Protein AF-A0A972NFA2-F1 (afdb_monomer)

pLDDT: mean 84.59, std 12.93, range [45.69, 95.75]

Secondary structure (DSSP, 8-state):
----TT-BHHHHHHH-THHHHHHHHTT---TT-GGGGG-BHHHHHHHTT--SHHHHHHHHHHHHHHHHS-----------

Mean predicted aligned error: 6.94 Å

Foldseek 3Di:
DDQDQQDAQVNLCVLPVVSVVVCVVVVQDDPPDPCRVRHGLNNSCVVVVVPPSVVSSVVSVVVSCVRPVPDPPPPDPDDD

Structure (mmCIF, N/CA/C/O backbone):
data_AF-A0A972NFA2-F1
#
_entry.id   AF-A0A972NFA2-F1
#
loop_
_atom_site.group_PDB
_atom_site.id
_atom_site.type_symbol
_atom_site.label_atom_id
_atom_site.label_alt_id
_atom_site.label_comp_id
_atom_site.label_asym_id
_atom_site.label_entity_id
_atom_site.label_seq_id
_atom_site.pdbx_PDB_ins_code
_atom_site.Cartn_x
_atom_site.Cartn_y
_atom_site.Cartn_z
_atom_site.occupancy
_atom_site.B_iso_or_equiv
_atom_site.auth_seq_id
_atom_site.auth_comp_id
_atom_site.auth_asym_id
_atom_site.auth_atom_id
_atom_site.pdbx_PDB_model_num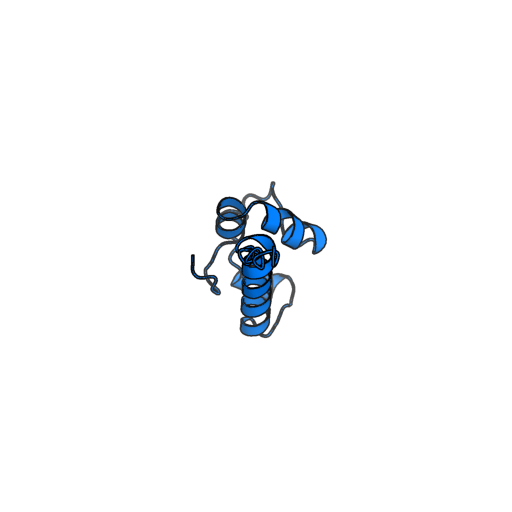
ATOM 1 N N . MET A 1 1 ? -13.254 1.930 2.103 1.00 76.75 1 MET A N 1
ATOM 2 C CA . MET A 1 1 ? -12.730 1.610 0.759 1.00 76.75 1 MET A CA 1
ATOM 3 C C . MET A 1 1 ? -12.295 0.155 0.723 1.00 76.75 1 MET A C 1
ATOM 5 O O . MET A 1 1 ? -11.886 -0.357 1.762 1.00 76.75 1 MET A O 1
ATOM 9 N N . GLU A 1 2 ? -12.378 -0.499 -0.432 1.00 85.56 2 GLU A N 1
ATOM 10 C CA . GLU A 1 2 ? -11.811 -1.836 -0.628 1.00 85.56 2 GLU A CA 1
ATOM 11 C C . GLU A 1 2 ? -10.373 -1.713 -1.156 1.00 85.56 2 GLU A C 1
ATOM 13 O O . GLU A 1 2 ? -10.124 -0.997 -2.124 1.00 85.56 2 GLU A O 1
ATOM 18 N N . VAL A 1 3 ? -9.418 -2.372 -0.491 1.00 91.75 3 VAL A N 1
ATOM 19 C CA . VAL A 1 3 ? -8.002 -2.391 -0.900 1.00 91.75 3 VAL A CA 1
ATOM 20 C C . VAL A 1 3 ? -7.764 -3.600 -1.801 1.00 91.75 3 VAL A C 1
ATOM 22 O O . VAL A 1 3 ? -7.959 -4.735 -1.354 1.00 91.75 3 VAL A O 1
ATOM 25 N N . GLY A 1 4 ? -7.329 -3.365 -3.039 1.00 94.25 4 GLY A N 1
ATOM 26 C CA . GLY A 1 4 ? -7.080 -4.386 -4.056 1.00 94.25 4 GLY A CA 1
ATOM 27 C C . GLY A 1 4 ? -5.895 -4.054 -4.968 1.00 94.25 4 GLY A C 1
ATOM 28 O O . GLY A 1 4 ? -5.268 -3.004 -4.857 1.00 94.25 4 GLY A O 1
ATOM 29 N N . GLU A 1 5 ? -5.586 -4.945 -5.911 1.00 93.38 5 GLU A N 1
ATOM 30 C CA . GLU A 1 5 ? -4.408 -4.828 -6.793 1.00 93.38 5 GLU A CA 1
ATOM 31 C C . GLU A 1 5 ? -4.359 -3.539 -7.637 1.00 93.38 5 GLU A C 1
ATOM 33 O O . GLU A 1 5 ? -3.276 -3.034 -7.958 1.00 93.38 5 GLU A O 1
ATOM 38 N N . ARG A 1 6 ? -5.528 -2.987 -7.982 1.00 94.25 6 ARG A N 1
ATOM 39 C CA . ARG A 1 6 ? -5.673 -1.756 -8.774 1.00 94.25 6 ARG A CA 1
ATOM 40 C C . ARG A 1 6 ? -5.716 -0.490 -7.926 1.00 94.25 6 ARG A C 1
ATOM 42 O O . ARG A 1 6 ? -5.606 0.593 -8.493 1.00 94.25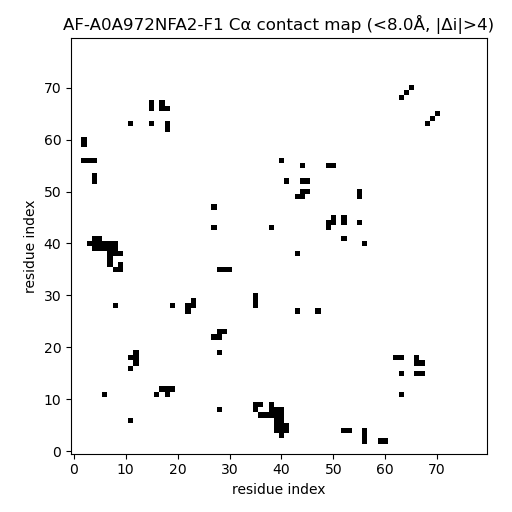 6 ARG A O 1
ATOM 49 N N . THR A 1 7 ? -5.850 -0.620 -6.606 1.00 94.25 7 THR A N 1
ATOM 50 C CA . THR A 1 7 ? -5.835 0.520 -5.689 1.00 94.25 7 THR A CA 1
ATOM 51 C C . THR A 1 7 ? -4.503 1.244 -5.814 1.00 94.25 7 THR A C 1
ATOM 53 O O . THR A 1 7 ? -3.437 0.617 -5.842 1.00 94.25 7 THR A O 1
ATOM 56 N N . ARG A 1 8 ? -4.559 2.567 -5.923 1.00 93.12 8 ARG A N 1
ATOM 57 C CA . ARG A 1 8 ? -3.378 3.416 -6.031 1.00 93.12 8 ARG A CA 1
ATOM 58 C C . ARG A 1 8 ? -2.872 3.770 -4.641 1.00 93.12 8 ARG A C 1
ATOM 60 O O . ARG A 1 8 ? -3.644 3.967 -3.707 1.00 93.12 8 ARG A O 1
ATOM 67 N N . VAL A 1 9 ? -1.553 3.873 -4.506 1.00 91.62 9 VAL A N 1
ATOM 68 C CA . VAL A 1 9 ? -0.910 4.201 -3.224 1.00 91.62 9 VAL A CA 1
ATOM 69 C C . VAL A 1 9 ? -1.402 5.548 -2.689 1.00 91.62 9 VAL A C 1
ATOM 71 O O . VAL A 1 9 ? -1.678 5.667 -1.500 1.00 91.62 9 VAL A O 1
ATOM 74 N N . TRP A 1 10 ? -1.574 6.547 -3.559 1.00 89.50 10 TRP A N 1
ATOM 75 C CA . TRP A 1 10 ? -2.053 7.865 -3.138 1.00 89.50 10 TRP A CA 1
ATOM 76 C C . TRP A 1 10 ? -3.501 7.839 -2.630 1.00 89.50 10 TRP A C 1
ATOM 78 O O . TRP A 1 10 ? -3.778 8.506 -1.643 1.00 89.50 10 TRP A O 1
ATOM 88 N N . GLU A 1 11 ? -4.386 7.013 -3.205 1.00 91.44 11 GLU A N 1
ATOM 89 C CA . GLU A 1 1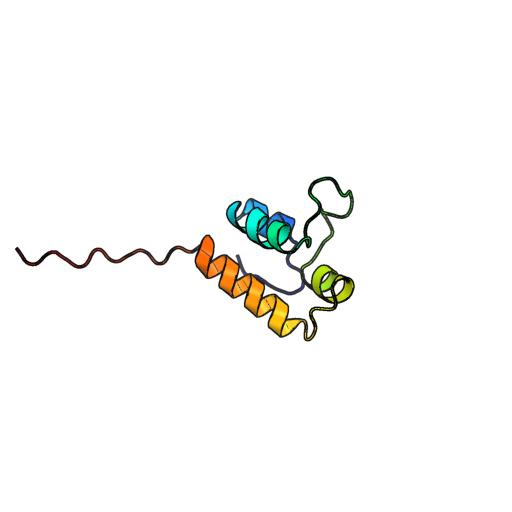1 ? -5.771 6.865 -2.723 1.00 91.44 11 GLU A CA 1
ATOM 90 C C . GLU A 1 11 ? -5.800 6.331 -1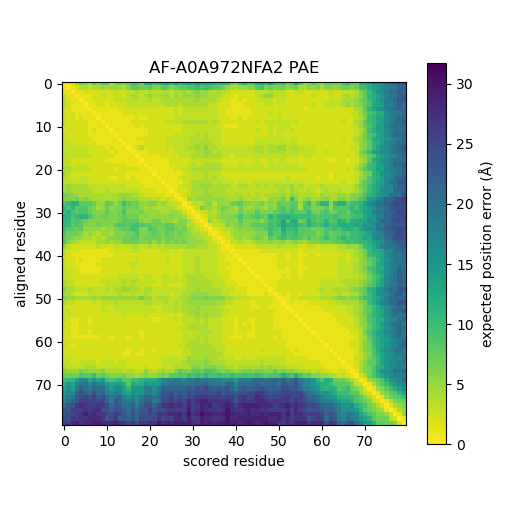.281 1.00 91.44 11 GLU A C 1
ATOM 92 O O . GLU A 1 11 ? -6.612 6.760 -0.464 1.00 91.44 11 GLU A O 1
ATOM 97 N N . LEU A 1 12 ? -4.882 5.415 -0.941 1.00 91.44 12 LEU A N 1
ATOM 98 C CA . LEU A 1 12 ? -4.734 4.910 0.429 1.00 91.44 12 LEU A CA 1
ATOM 99 C C . LEU A 1 12 ? -4.219 5.983 1.387 1.00 91.44 12 LEU A C 1
ATOM 101 O O . LEU A 1 12 ? -4.667 6.037 2.530 1.00 91.44 12 LEU A O 1
ATOM 105 N N . ILE A 1 13 ? -3.280 6.813 0.931 1.00 90.88 13 ILE A N 1
ATOM 106 C CA . ILE A 1 13 ? -2.703 7.898 1.730 1.00 90.88 13 ILE A CA 1
ATOM 107 C C . ILE A 1 13 ? -3.736 9.003 1.967 1.00 90.88 13 ILE A C 1
ATOM 109 O O . ILE A 1 13 ? -3.849 9.493 3.085 1.00 90.88 13 ILE A O 1
ATOM 113 N N . GLU A 1 14 ? -4.528 9.371 0.961 1.00 90.25 14 GLU A N 1
ATOM 114 C CA . GLU A 1 14 ? -5.601 10.354 1.130 1.00 90.25 14 GLU A CA 1
ATOM 115 C C . GLU A 1 14 ? -6.697 9.856 2.069 1.00 90.25 14 GLU A C 1
ATOM 117 O O . GLU A 1 14 ? -7.147 10.595 2.944 1.00 90.25 14 GLU A O 1
ATOM 122 N N . ALA A 1 15 ? -7.097 8.587 1.937 1.00 90.81 15 ALA A N 1
ATOM 123 C CA . ALA A 1 15 ? -8.070 7.987 2.843 1.00 90.81 15 ALA A CA 1
ATOM 124 C C . ALA A 1 15 ? -7.520 7.825 4.271 1.00 90.81 15 ALA A C 1
ATOM 126 O O . ALA A 1 15 ? -8.289 7.784 5.233 1.00 90.81 15 ALA A O 1
ATOM 127 N N . CYS A 1 16 ? -6.200 7.694 4.417 1.00 91.25 16 CYS A N 1
ATOM 128 C CA . CYS A 1 16 ? -5.532 7.516 5.694 1.00 91.25 16 CYS A CA 1
ATOM 129 C C . CYS A 1 16 ? -4.070 7.990 5.643 1.00 91.25 16 CYS A C 1
ATOM 131 O O . CYS A 1 16 ? -3.180 7.216 5.271 1.00 91.25 16 CYS A O 1
ATOM 133 N N . PRO A 1 17 ? -3.785 9.223 6.103 1.00 91.00 17 PRO A N 1
ATOM 134 C CA . PRO A 1 17 ? -2.438 9.798 6.043 1.00 91.00 17 PRO A CA 1
ATOM 135 C C . PRO A 1 17 ? -1.362 8.969 6.761 1.00 91.00 17 PRO A C 1
ATOM 137 O O . PRO A 1 17 ? -0.190 9.015 6.403 1.00 91.00 17 PRO A O 1
ATOM 140 N N . GLU A 1 18 ? -1.741 8.145 7.742 1.00 90.75 18 GLU A N 1
ATOM 141 C CA . GLU A 1 18 ? -0.814 7.241 8.438 1.00 90.75 18 GLU A CA 1
ATOM 142 C C . GLU A 1 18 ? -0.226 6.142 7.540 1.00 90.75 18 GLU A C 1
ATOM 144 O O . GLU A 1 18 ? 0.833 5.596 7.865 1.00 90.75 18 GLU A O 1
ATOM 149 N N . MET A 1 19 ? -0.863 5.836 6.405 1.00 92.44 19 MET A N 1
ATOM 150 C CA . MET A 1 19 ? -0.313 4.920 5.405 1.00 92.44 19 MET A CA 1
ATOM 151 C C . MET A 1 19 ? 0.915 5.496 4.704 1.00 92.44 19 MET A C 1
ATOM 153 O O . MET A 1 19 ? 1.765 4.725 4.264 1.00 92.44 19 MET A O 1
ATOM 157 N N . GLU A 1 20 ? 1.065 6.826 4.642 1.00 91.06 20 GLU A N 1
ATOM 158 C CA . GLU A 1 20 ? 2.271 7.447 4.081 1.00 91.06 20 GLU A CA 1
ATOM 159 C C . GLU A 1 20 ? 3.517 6.976 4.838 1.00 91.06 20 GLU A C 1
ATOM 161 O O . GLU A 1 20 ? 4.512 6.613 4.213 1.00 91.06 20 GLU A O 1
ATOM 166 N N . LYS A 1 21 ? 3.432 6.874 6.173 1.00 90.31 21 LYS A N 1
ATOM 167 C CA . LYS A 1 21 ? 4.523 6.359 7.014 1.00 90.31 21 LYS A CA 1
ATOM 168 C C . LYS A 1 21 ? 4.865 4.912 6.667 1.00 90.31 21 LYS A C 1
ATOM 170 O O . LYS A 1 21 ? 6.034 4.608 6.485 1.00 90.31 21 LYS A O 1
ATOM 175 N N . PHE A 1 22 ? 3.861 4.045 6.510 1.00 92.62 22 PHE A N 1
ATOM 176 C CA . PHE A 1 22 ? 4.074 2.636 6.157 1.00 92.62 22 PHE A CA 1
ATOM 177 C C . PHE A 1 22 ? 4.843 2.477 4.838 1.00 92.62 22 PHE A C 1
ATOM 179 O O . PHE A 1 22 ? 5.794 1.699 4.758 1.00 92.62 22 PHE A O 1
ATOM 186 N N . PHE A 1 23 ? 4.464 3.232 3.802 1.00 91.50 23 PHE A N 1
ATOM 187 C CA . PHE A 1 23 ? 5.166 3.154 2.523 1.00 91.50 23 PHE A CA 1
ATOM 188 C C . PHE A 1 23 ? 6.533 3.857 2.553 1.00 91.50 23 PHE A C 1
ATOM 190 O O . PHE A 1 23 ? 7.458 3.404 1.876 1.00 91.50 23 PHE A O 1
ATOM 197 N N . ALA A 1 24 ? 6.687 4.929 3.337 1.00 88.31 24 ALA A N 1
ATOM 198 C CA . ALA A 1 24 ? 7.958 5.631 3.513 1.00 88.31 24 ALA A CA 1
ATOM 199 C C . ALA A 1 24 ? 8.991 4.783 4.277 1.00 88.31 24 ALA A C 1
ATOM 201 O O . ALA A 1 24 ? 10.125 4.665 3.822 1.00 88.31 24 ALA A O 1
ATOM 202 N N . GLU A 1 25 ? 8.592 4.122 5.370 1.00 89.50 25 GLU A N 1
ATOM 203 C CA . GLU A 1 25 ? 9.434 3.212 6.173 1.00 89.50 25 GLU A CA 1
ATOM 204 C C . GLU A 1 25 ? 10.025 2.071 5.332 1.00 89.50 25 GLU A C 1
ATOM 206 O O . GLU A 1 25 ? 11.105 1.562 5.621 1.00 89.50 25 GLU A O 1
ATOM 211 N N . ARG A 1 26 ? 9.329 1.686 4.259 1.00 86.94 26 ARG A N 1
ATOM 212 C CA . ARG A 1 26 ? 9.738 0.616 3.345 1.00 86.94 26 ARG A CA 1
ATOM 213 C C . ARG A 1 26 ? 10.439 1.114 2.081 1.00 86.94 26 ARG A C 1
ATOM 215 O O . ARG A 1 26 ? 10.751 0.304 1.216 1.00 86.94 26 ARG A O 1
ATOM 222 N N . ASN A 1 27 ? 10.684 2.422 1.952 1.00 85.44 27 ASN A N 1
ATOM 223 C CA . ASN A 1 27 ? 11.208 3.055 0.733 1.00 85.44 27 ASN A CA 1
ATOM 224 C C . ASN A 1 27 ? 10.374 2.738 -0.531 1.00 85.44 27 ASN A C 1
ATOM 226 O O . ASN A 1 27 ? 10.900 2.671 -1.644 1.00 85.44 27 ASN A O 1
ATOM 230 N N . MET A 1 28 ? 9.060 2.541 -0.360 1.00 84.62 28 MET A N 1
ATOM 231 C CA . MET A 1 28 ? 8.108 2.126 -1.404 1.00 84.62 28 MET A CA 1
ATOM 232 C C . MET A 1 28 ? 7.210 3.263 -1.901 1.00 84.62 28 MET A C 1
ATOM 234 O O . MET A 1 28 ? 6.296 3.042 -2.696 1.00 84.62 28 MET A O 1
ATOM 238 N N . TYR A 1 29 ? 7.452 4.492 -1.444 1.00 77.44 29 TYR A N 1
ATOM 239 C CA . TYR A 1 29 ? 6.704 5.663 -1.873 1.00 77.44 29 TYR A CA 1
ATOM 240 C C . TYR A 1 29 ? 7.621 6.843 -2.158 1.00 77.44 29 TYR A C 1
ATOM 242 O O . TYR A 1 29 ? 8.494 7.194 -1.371 1.00 77.44 29 TYR A O 1
ATOM 250 N N . CYS A 1 30 ? 7.372 7.478 -3.299 1.00 74.31 30 CYS A N 1
ATOM 251 C CA . CYS A 1 30 ? 8.045 8.689 -3.720 1.00 74.31 30 CYS A CA 1
ATOM 252 C C . CYS A 1 30 ? 7.005 9.794 -3.904 1.00 74.31 30 CYS A C 1
ATOM 254 O O . CYS A 1 30 ? 6.275 9.831 -4.898 1.00 74.31 30 CYS A O 1
ATOM 256 N N . ARG A 1 31 ? 6.952 10.715 -2.940 1.00 72.50 31 ARG A N 1
ATOM 257 C CA . ARG A 1 31 ? 5.973 11.811 -2.904 1.00 72.50 31 ARG A CA 1
ATOM 258 C C . ARG A 1 31 ? 6.099 12.777 -4.086 1.00 72.50 31 ARG A C 1
ATOM 260 O O . ARG A 1 31 ? 5.099 13.346 -4.527 1.00 72.50 31 ARG A O 1
ATOM 267 N N . THR A 1 32 ? 7.317 12.957 -4.592 1.00 78.31 32 THR A N 1
ATOM 268 C CA . THR A 1 32 ? 7.671 13.898 -5.669 1.00 78.31 32 THR A CA 1
ATOM 269 C C . THR A 1 32 ? 7.682 13.258 -7.057 1.00 78.31 32 THR A C 1
ATOM 271 O O . THR A 1 32 ? 7.825 13.959 -8.058 1.00 78.31 32 THR A O 1
ATOM 274 N N . CYS A 1 33 ? 7.510 11.939 -7.155 1.00 77.88 33 CYS A N 1
ATOM 275 C CA . CYS A 1 33 ? 7.558 11.247 -8.434 1.00 77.88 33 CYS A CA 1
ATOM 276 C C . CYS A 1 33 ? 6.276 11.493 -9.238 1.00 77.88 33 CYS A C 1
ATOM 278 O O . CYS A 1 33 ? 5.174 11.224 -8.762 1.00 77.88 33 CYS A O 1
ATOM 280 N N . LYS A 1 34 ? 6.419 11.898 -10.510 1.00 76.31 34 LYS A N 1
ATOM 281 C CA . LYS A 1 34 ? 5.289 12.047 -11.454 1.00 76.31 34 LYS A CA 1
ATOM 282 C C . LYS A 1 34 ? 4.472 10.755 -11.602 1.00 76.31 34 LYS A C 1
ATOM 284 O O . LYS A 1 34 ? 3.271 10.795 -11.824 1.00 76.31 34 LYS A O 1
ATOM 289 N N . GLY A 1 35 ? 5.109 9.597 -11.420 1.00 78.00 35 GLY A N 1
ATOM 290 C CA . GLY A 1 35 ? 4.449 8.291 -11.473 1.00 78.00 35 GLY A CA 1
ATOM 291 C C . GLY A 1 35 ? 3.495 7.987 -10.311 1.00 78.00 35 GLY A C 1
ATOM 292 O O . GLY A 1 35 ? 2.774 6.992 -10.392 1.00 78.00 35 GLY A O 1
ATOM 293 N N . ARG A 1 36 ? 3.455 8.811 -9.248 1.00 77.56 36 ARG A N 1
ATOM 294 C CA . ARG A 1 36 ? 2.656 8.547 -8.035 1.00 77.56 36 ARG A CA 1
ATOM 295 C C . ARG A 1 36 ? 1.168 8.347 -8.328 1.00 77.56 36 ARG A C 1
ATOM 297 O O . ARG A 1 36 ? 0.546 7.467 -7.743 1.00 77.56 36 ARG A O 1
ATOM 304 N N . GLU A 1 37 ? 0.624 9.101 -9.283 1.00 78.06 37 GLU A N 1
ATOM 305 C CA . GLU A 1 37 ? -0.802 9.082 -9.640 1.00 78.06 37 GLU A CA 1
ATOM 306 C C . GLU A 1 37 ? -1.223 7.753 -10.281 1.00 78.06 37 GLU A C 1
ATOM 308 O O . GLU A 1 37 ? -2.377 7.346 -10.183 1.00 78.06 37 GLU A O 1
ATOM 313 N N . ASN A 1 38 ? -0.265 7.041 -10.881 1.00 84.50 38 ASN A N 1
ATOM 314 C CA . ASN A 1 38 ? -0.470 5.775 -11.582 1.00 84.50 38 ASN A CA 1
ATOM 315 C C . ASN A 1 38 ? 0.172 4.577 -10.862 1.00 84.50 38 ASN A C 1
ATOM 317 O O . ASN A 1 38 ? 0.272 3.493 -11.455 1.00 84.50 38 ASN A O 1
ATOM 321 N N . CYS A 1 39 ? 0.632 4.765 -9.621 1.00 88.69 39 CYS A N 1
ATOM 322 C CA . CYS A 1 39 ? 1.311 3.746 -8.828 1.00 88.69 39 CYS A CA 1
ATOM 323 C C . CYS A 1 39 ? 0.284 2.884 -8.082 1.00 88.69 39 CYS A C 1
ATOM 325 O O . CYS A 1 39 ? -0.181 3.239 -6.998 1.00 88.69 39 CYS A O 1
ATOM 327 N N . THR A 1 40 ? -0.110 1.770 -8.699 1.00 93.50 40 THR A N 1
ATOM 328 C CA . THR A 1 40 ? -1.004 0.780 -8.085 1.00 93.50 40 THR A CA 1
ATOM 329 C C . THR A 1 40 ? -0.232 -0.178 -7.192 1.00 93.50 40 THR A C 1
ATOM 331 O O . THR A 1 40 ? 0.955 -0.421 -7.417 1.00 93.50 40 THR A O 1
ATOM 334 N N . LEU A 1 41 ? -0.910 -0.791 -6.221 1.00 94.06 41 LEU A N 1
ATOM 335 C CA . LEU A 1 41 ? -0.295 -1.804 -5.362 1.00 94.06 41 LEU A CA 1
ATOM 336 C C . LEU A 1 41 ? 0.293 -2.972 -6.159 1.00 94.06 41 LEU A C 1
ATOM 338 O O . LEU A 1 41 ? 1.358 -3.467 -5.800 1.00 94.06 41 LEU A O 1
ATOM 342 N N . ARG A 1 42 ? -0.335 -3.361 -7.278 1.00 94.31 42 ARG A N 1
ATOM 343 C CA . ARG A 1 42 ? 0.241 -4.335 -8.212 1.00 94.31 42 ARG A CA 1
ATOM 344 C C . ARG A 1 42 ? 1.591 -3.879 -8.756 1.00 94.31 42 ARG A C 1
ATOM 346 O O . ARG A 1 42 ? 2.542 -4.648 -8.727 1.00 94.31 42 ARG A O 1
ATOM 353 N N . LYS A 1 43 ? 1.699 -2.641 -9.251 1.00 92.12 43 LYS A N 1
ATOM 354 C CA . LYS A 1 43 ? 2.969 -2.121 -9.785 1.00 92.12 43 LYS A CA 1
ATOM 355 C C . LYS A 1 43 ? 4.050 -2.071 -8.714 1.00 92.12 43 LYS A C 1
ATOM 357 O O . LYS A 1 43 ? 5.179 -2.443 -9.006 1.00 92.12 43 LYS A O 1
ATOM 362 N N . VAL A 1 44 ? 3.694 -1.677 -7.490 1.00 91.38 44 VAL A N 1
ATOM 363 C CA . VAL A 1 44 ? 4.611 -1.730 -6.341 1.00 91.38 44 VAL A CA 1
ATOM 364 C C . VAL A 1 44 ? 5.085 -3.165 -6.110 1.00 91.38 44 VAL A C 1
ATOM 366 O O . 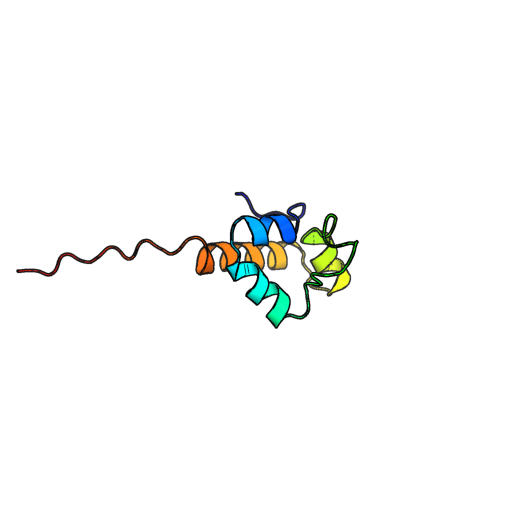VAL A 1 44 ? 6.286 -3.392 -6.021 1.00 91.38 44 VAL A O 1
ATOM 369 N N . ALA A 1 45 ? 4.175 -4.143 -6.109 1.00 93.38 45 ALA A N 1
ATOM 370 C CA . ALA A 1 45 ? 4.541 -5.543 -5.920 1.00 93.38 45 ALA A CA 1
ATOM 371 C C . ALA A 1 45 ? 5.561 -6.029 -6.956 1.00 93.38 45 ALA A C 1
ATOM 373 O O . ALA A 1 45 ? 6.576 -6.612 -6.592 1.00 93.38 45 ALA A O 1
ATOM 374 N N . TYR A 1 46 ? 5.330 -5.739 -8.238 1.00 91.81 46 TYR A N 1
ATOM 375 C CA . TYR A 1 46 ? 6.266 -6.118 -9.297 1.00 91.81 46 TYR A CA 1
ATOM 376 C C . TYR A 1 46 ? 7.597 -5.369 -9.211 1.00 91.81 46 TYR A C 1
ATOM 378 O O . TYR A 1 46 ? 8.644 -5.985 -9.372 1.00 91.81 46 TYR A O 1
ATOM 386 N N . TYR A 1 47 ? 7.572 -4.061 -8.946 1.00 89.38 47 TYR A N 1
ATOM 387 C CA . TYR A 1 47 ? 8.783 -3.240 -8.910 1.00 89.38 47 TYR A CA 1
ATOM 388 C C . TYR A 1 47 ? 9.711 -3.613 -7.745 1.00 89.38 47 TYR A C 1
ATOM 390 O O . TYR A 1 47 ? 10.927 -3.599 -7.899 1.00 89.38 47 TYR A O 1
ATOM 398 N N . TYR A 1 48 ? 9.139 -3.978 -6.595 1.00 89.25 48 TYR A N 1
ATOM 399 C CA . TYR A 1 48 ? 9.884 -4.318 -5.379 1.00 89.25 48 TYR A CA 1
ATOM 400 C C . TYR A 1 48 ? 9.992 -5.831 -5.118 1.00 89.25 48 TYR A C 1
ATOM 402 O O . TYR A 1 48 ? 10.486 -6.233 -4.069 1.00 89.25 48 TYR A O 1
ATOM 410 N N . GLY A 1 49 ? 9.527 -6.682 -6.040 1.00 92.81 49 GLY A N 1
ATOM 411 C CA . GLY A 1 49 ? 9.599 -8.142 -5.894 1.00 92.81 49 GLY A CA 1
ATOM 412 C C . GLY A 1 49 ? 8.717 -8.726 -4.780 1.00 92.81 49 GLY A C 1
ATOM 413 O O . GLY A 1 49 ? 9.024 -9.791 -4.251 1.00 92.81 49 GLY A O 1
ATOM 414 N N . LEU A 1 50 ? 7.615 -8.060 -4.418 1.00 91.88 50 LEU A N 1
ATOM 415 C CA . LEU A 1 50 ? 6.684 -8.478 -3.359 1.00 91.88 50 LEU A CA 1
ATOM 416 C C . LEU A 1 50 ? 5.659 -9.481 -3.904 1.00 91.88 50 LEU A C 1
ATOM 418 O O . LEU A 1 50 ? 4.465 -9.195 -4.012 1.00 91.88 50 LEU A O 1
ATOM 422 N N . LEU A 1 51 ? 6.147 -10.652 -4.305 1.00 91.56 5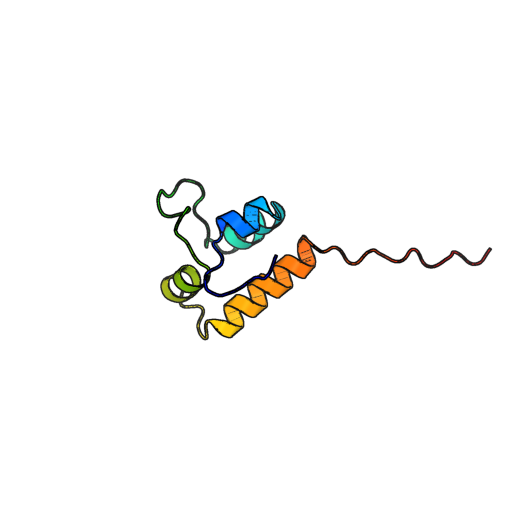1 LEU A N 1
ATOM 423 C CA . LEU A 1 51 ? 5.326 -11.741 -4.827 1.00 91.56 51 LEU A CA 1
ATOM 424 C C . LEU A 1 51 ? 5.153 -12.850 -3.776 1.00 91.56 51 LEU A C 1
ATOM 426 O O . LEU A 1 51 ? 6.082 -13.120 -3.012 1.00 91.56 51 LEU A O 1
ATOM 430 N N . PRO A 1 52 ? 3.996 -13.536 -3.737 1.00 95.19 52 PRO A N 1
ATOM 431 C CA . PRO A 1 52 ? 2.812 -13.356 -4.587 1.00 95.19 52 PRO A CA 1
ATOM 432 C C . PRO A 1 52 ? 2.045 -12.055 -4.281 1.00 95.19 52 PRO A C 1
ATOM 434 O O . PRO A 1 52 ? 1.981 -11.621 -3.129 1.00 95.19 52 PRO A O 1
ATOM 437 N N . VAL A 1 53 ? 1.466 -11.436 -5.319 1.00 93.88 53 VAL A N 1
ATOM 438 C CA . VAL A 1 53 ? 0.803 -10.117 -5.232 1.00 93.88 53 VAL A CA 1
ATOM 439 C C . VAL A 1 53 ? -0.289 -10.128 -4.163 1.00 93.88 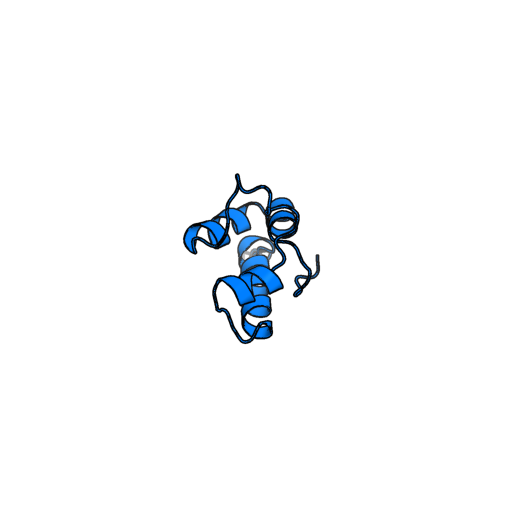53 VAL A C 1
ATOM 441 O O . VAL A 1 53 ? -0.435 -9.169 -3.417 1.00 93.88 53 VAL A O 1
ATOM 444 N N . GLU A 1 54 ? -1.018 -11.229 -4.037 1.00 94.88 54 GLU A N 1
ATOM 445 C CA . GLU A 1 54 ? -2.110 -11.425 -3.090 1.00 94.88 54 GLU A CA 1
ATOM 446 C C . GLU A 1 54 ? -1.654 -11.242 -1.638 1.00 94.88 54 GLU A C 1
ATOM 448 O O . GLU A 1 54 ? -2.342 -10.571 -0.868 1.00 94.88 54 GLU A O 1
ATOM 453 N N . LYS A 1 55 ? -0.470 -11.760 -1.274 1.00 95.50 55 LYS A N 1
ATOM 454 C CA . LYS A 1 55 ? 0.094 -11.589 0.077 1.00 95.50 55 LYS A CA 1
ATOM 455 C C . LYS A 1 55 ? 0.443 -10.134 0.355 1.00 95.50 55 LYS A C 1
ATOM 457 O O . LYS A 1 55 ? 0.176 -9.636 1.444 1.00 95.50 55 LYS A O 1
ATOM 462 N N . TRP A 1 56 ? 0.994 -9.439 -0.636 1.00 94.88 56 TRP A N 1
ATOM 463 C CA . TRP A 1 56 ? 1.257 -8.009 -0.528 1.00 94.88 56 TRP A CA 1
ATOM 464 C C . TRP A 1 56 ? -0.037 -7.202 -0.353 1.00 94.88 56 TRP A C 1
ATOM 466 O O . TRP A 1 56 ? -0.127 -6.362 0.539 1.00 94.88 56 TRP A O 1
ATOM 476 N N . ILE A 1 57 ? -1.073 -7.483 -1.151 1.00 95.2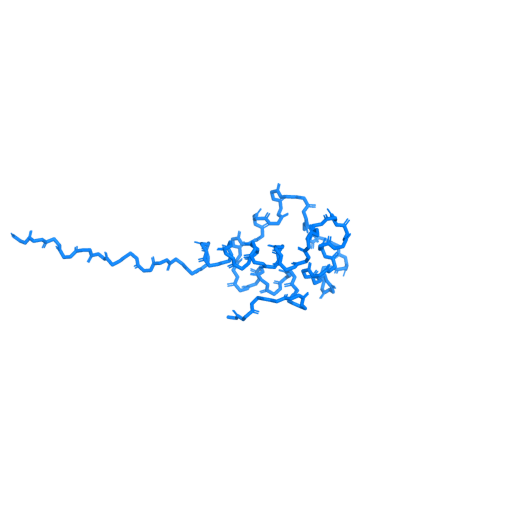5 57 ILE A N 1
ATOM 477 C CA . ILE A 1 57 ? -2.374 -6.811 -1.013 1.00 95.25 57 ILE A CA 1
ATOM 478 C C . ILE A 1 57 ? -2.988 -7.072 0.365 1.00 95.25 57 ILE A C 1
ATOM 480 O O . ILE A 1 57 ? -3.532 -6.148 0.974 1.00 95.25 57 ILE A O 1
ATOM 484 N N . GLU A 1 58 ? -2.898 -8.301 0.872 1.00 95.75 58 GLU A N 1
ATOM 485 C CA . GLU A 1 58 ? -3.378 -8.647 2.209 1.00 95.75 58 GLU A CA 1
ATOM 486 C C . GLU A 1 58 ? -2.623 -7.888 3.307 1.00 95.75 58 GLU A C 1
ATOM 488 O O . GLU A 1 58 ? -3.253 -7.343 4.215 1.00 95.75 58 GLU A O 1
ATOM 493 N N . GLU A 1 59 ? -1.300 -7.774 3.201 1.00 95.00 59 GLU A N 1
ATOM 494 C CA . GLU A 1 59 ? -0.486 -7.015 4.148 1.00 95.00 59 GLU A CA 1
ATOM 495 C C . GLU A 1 59 ? -0.885 -5.534 4.176 1.00 95.00 59 GLU A C 1
ATOM 497 O O . GLU A 1 59 ? -1.183 -4.993 5.243 1.00 95.00 59 GLU A O 1
ATOM 502 N N . VAL A 1 60 ? -0.987 -4.892 3.007 1.00 94.88 60 VAL A N 1
ATOM 503 C CA . VAL A 1 60 ? -1.419 -3.489 2.898 1.00 94.88 60 VAL A CA 1
ATOM 504 C C . VAL A 1 60 ? -2.827 -3.310 3.465 1.00 94.88 60 VAL A C 1
ATOM 506 O O . VAL A 1 60 ? -3.102 -2.335 4.164 1.00 94.88 60 VAL A O 1
ATOM 509 N N . ARG A 1 61 ? -3.732 -4.259 3.203 1.00 94.56 61 ARG A N 1
ATOM 510 C CA . ARG A 1 61 ? -5.104 -4.242 3.724 1.00 94.56 61 ARG A CA 1
ATOM 511 C C . ARG A 1 61 ? -5.131 -4.360 5.248 1.00 94.56 61 ARG A C 1
ATOM 513 O O . ARG A 1 61 ? -5.898 -3.644 5.893 1.00 94.56 61 ARG A O 1
ATOM 520 N N . ASN A 1 62 ? -4.331 -5.252 5.823 1.00 93.62 62 ASN A N 1
ATOM 521 C CA . ASN A 1 62 ? -4.234 -5.433 7.270 1.00 93.62 62 ASN A CA 1
ATOM 522 C C . ASN A 1 62 ? -3.634 -4.199 7.939 1.00 93.62 62 ASN A C 1
ATOM 524 O O . ASN A 1 62 ? -4.149 -3.747 8.961 1.00 93.62 62 ASN A O 1
ATOM 528 N N . GLU A 1 63 ? -2.618 -3.600 7.325 1.00 93.19 63 GLU A N 1
ATOM 529 C CA . GLU A 1 63 ? -2.015 -2.374 7.827 1.00 93.19 63 GLU A CA 1
ATOM 530 C C . GLU A 1 63 ? -2.987 -1.191 7.768 1.00 93.19 63 GLU A C 1
ATOM 532 O O . GLU A 1 63 ? -3.133 -0.459 8.750 1.00 93.19 63 GLU A O 1
ATOM 537 N N . PHE A 1 64 ? -3.729 -1.059 6.666 1.00 92.56 64 PHE A N 1
ATOM 538 C CA . PHE A 1 64 ? -4.785 -0.059 6.532 1.00 92.56 64 PHE A CA 1
ATOM 539 C C . PHE A 1 64 ? -5.854 -0.237 7.614 1.00 92.56 64 PHE A C 1
ATOM 541 O O . PHE A 1 64 ? -6.240 0.721 8.280 1.00 92.56 64 PHE A O 1
ATOM 548 N N . LYS A 1 65 ? -6.303 -1.472 7.869 1.00 90.88 65 LYS A N 1
ATOM 549 C CA . LYS A 1 65 ? -7.224 -1.750 8.981 1.00 90.88 65 LYS A CA 1
ATOM 550 C C . LYS A 1 65 ? -6.611 -1.338 10.320 1.00 90.88 65 LYS A C 1
ATOM 552 O O . LYS A 1 65 ? -7.256 -0.634 11.081 1.00 90.88 65 LYS A O 1
ATOM 557 N N . ARG A 1 66 ? -5.363 -1.721 10.589 1.00 90.12 66 ARG A N 1
ATOM 558 C CA . ARG A 1 66 ? -4.680 -1.464 11.863 1.00 90.12 66 ARG A CA 1
ATOM 559 C C . ARG A 1 66 ? -4.508 0.026 12.163 1.00 90.12 66 ARG A C 1
ATOM 561 O O . ARG A 1 66 ? -4.766 0.446 13.289 1.00 90.12 66 ARG A O 1
ATOM 568 N N . ARG A 1 67 ? -4.057 0.812 11.181 1.00 88.06 67 ARG A N 1
ATOM 569 C CA . ARG A 1 67 ? -3.753 2.243 11.358 1.00 88.06 67 ARG A CA 1
ATOM 570 C C . ARG A 1 67 ? -4.989 3.130 11.213 1.00 88.06 67 ARG A C 1
ATOM 572 O O . ARG A 1 67 ? -5.150 4.091 11.958 1.00 88.06 67 ARG A O 1
ATOM 579 N N . CYS A 1 68 ? -5.874 2.798 10.278 1.00 85.31 68 CYS A N 1
ATOM 580 C CA . CYS A 1 68 ? -6.938 3.699 9.829 1.00 85.31 68 CYS A CA 1
ATOM 581 C C . CYS A 1 68 ? -8.301 3.324 10.407 1.00 85.31 68 CYS A C 1
ATOM 583 O O . CYS A 1 68 ? -9.097 4.189 10.768 1.00 85.31 68 CYS A O 1
ATOM 585 N N . LEU A 1 69 ? -8.567 2.026 10.543 1.00 77.56 69 LEU A N 1
ATOM 586 C CA . LEU A 1 69 ? -9.766 1.511 11.190 1.00 77.56 69 LEU A CA 1
ATOM 587 C C . LEU A 1 69 ? -9.395 1.128 12.619 1.00 77.56 69 LEU A C 1
ATOM 589 O O . LEU A 1 69 ? -9.368 -0.051 12.966 1.00 77.56 69 LEU A O 1
ATOM 593 N N . LYS A 1 70 ? -9.089 2.134 13.456 1.00 63.12 70 LYS A N 1
ATOM 594 C CA . LYS A 1 70 ? -8.917 1.901 14.896 1.00 63.12 70 LYS A CA 1
ATOM 595 C C . LYS A 1 70 ? -10.086 1.030 15.364 1.00 63.12 70 LYS A C 1
ATOM 597 O O . LYS A 1 70 ? -11.234 1.451 15.175 1.00 63.12 70 LYS A O 1
ATOM 602 N N . PRO A 1 71 ? -9.850 -0.148 15.972 1.00 56.50 71 PRO A N 1
ATOM 603 C CA . PRO A 1 71 ? -10.922 -0.810 16.687 1.00 56.50 71 PRO A CA 1
ATOM 604 C C . PRO A 1 71 ? -11.434 0.225 17.685 1.00 56.50 71 PRO A C 1
ATOM 606 O O . PRO A 1 71 ? -10.643 0.788 18.447 1.00 56.50 71 PRO A O 1
ATOM 609 N N . LYS A 1 72 ? -12.730 0.564 17.622 1.00 52.47 72 LYS A N 1
ATOM 610 C CA . LYS A 1 72 ? -13.362 1.330 18.697 1.00 52.47 72 LYS A CA 1
ATOM 611 C C . LYS A 1 72 ? -13.043 0.541 19.956 1.00 52.47 72 LYS A C 1
ATOM 613 O O . LYS A 1 72 ? -13.586 -0.545 20.139 1.00 52.47 72 LYS A O 1
ATOM 618 N N . VAL A 1 73 ? -12.109 1.042 20.762 1.00 56.31 73 VAL A N 1
ATOM 619 C CA . VAL A 1 73 ? -11.851 0.517 22.095 1.00 56.31 73 VAL A CA 1
ATOM 620 C C . VAL A 1 73 ? -13.194 0.641 22.786 1.00 56.31 73 VAL A C 1
ATOM 622 O O . VAL A 1 73 ? -13.642 1.749 23.089 1.00 56.31 73 VAL A O 1
ATOM 625 N N . VAL A 1 74 ? -13.900 -0.480 22.910 1.00 52.44 74 VAL A N 1
ATOM 626 C CA . VAL A 1 74 ? -15.113 -0.543 23.705 1.00 52.44 74 VAL A CA 1
ATOM 627 C C . VAL A 1 74 ? -14.605 -0.222 25.098 1.00 52.44 74 VAL A C 1
ATOM 629 O O . VAL A 1 74 ? -13.865 -1.017 25.674 1.00 52.44 74 VAL A O 1
ATOM 632 N N . LYS A 1 75 ? -14.872 0.994 25.590 1.00 45.69 75 LYS A N 1
ATOM 633 C CA . LYS A 1 75 ? -14.654 1.303 27.000 1.00 45.69 75 LYS A CA 1
ATOM 634 C C . LYS A 1 75 ? -15.455 0.243 27.742 1.00 45.69 75 LYS A C 1
ATOM 636 O O . LYS A 1 75 ? -16.683 0.277 27.701 1.00 45.69 75 LYS A O 1
ATOM 641 N N . ALA A 1 76 ? -14.767 -0.743 28.314 1.00 57.88 76 ALA A N 1
ATOM 642 C CA . ALA A 1 76 ? -15.399 -1.673 29.225 1.00 57.88 76 ALA A CA 1
ATOM 643 C C . ALA A 1 76 ? -16.096 -0.808 30.284 1.00 57.88 76 ALA A C 1
ATOM 645 O O . ALA A 1 76 ? -15.470 0.143 30.768 1.00 57.88 76 ALA A O 1
ATOM 646 N N . PRO A 1 77 ? -17.384 -1.036 30.586 1.00 56.44 77 PRO A N 1
ATOM 647 C CA . PRO A 1 77 ? -18.028 -0.294 31.649 1.00 56.44 77 PRO A CA 1
ATOM 648 C C . PRO A 1 77 ? -17.237 -0.575 32.924 1.00 56.44 77 PRO A C 1
ATOM 650 O O . PRO A 1 77 ? -17.145 -1.725 33.361 1.00 56.44 77 PRO A O 1
ATOM 653 N N . SER A 1 78 ? -16.617 0.466 33.481 1.00 55.91 78 SER A N 1
ATOM 654 C CA . SER A 1 78 ? -16.111 0.432 34.845 1.00 55.91 78 SER A CA 1
ATOM 655 C C . SER A 1 78 ? -17.282 -0.009 35.716 1.00 55.91 78 SER A C 1
ATOM 657 O O . SER A 1 78 ? -18.288 0.698 35.792 1.00 55.91 78 SER A O 1
ATOM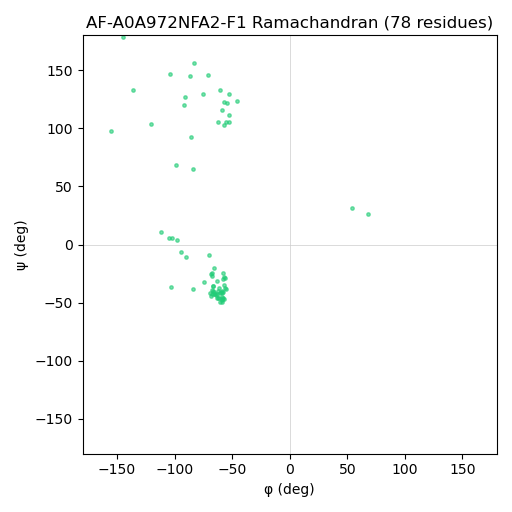 659 N N . ARG A 1 79 ? -17.202 -1.218 36.284 1.00 58.09 79 ARG A N 1
ATOM 660 C CA . ARG A 1 79 ? -18.122 -1.636 37.344 1.00 58.09 79 ARG A CA 1
ATOM 661 C C . ARG A 1 79 ? -17.987 -0.598 38.457 1.00 58.09 79 ARG A C 1
ATOM 663 O O . ARG A 1 79 ? -16.862 -0.307 38.864 1.00 58.09 79 ARG A O 1
ATOM 670 N N . GLY A 1 80 ? -19.121 0.016 38.795 1.00 57.69 80 GLY A N 1
ATOM 671 C CA . GLY A 1 80 ? -19.246 0.995 39.871 1.00 57.69 80 GLY A CA 1
ATOM 672 C C . GLY A 1 80 ? -19.060 0.395 41.251 1.00 57.69 80 GLY A C 1
ATOM 673 O O . GLY A 1 80 ? -18.846 -0.836 41.346 1.00 57.69 80 GLY A O 1
#

Solvent-accessible surface area (backbone atoms only — not comparable to full-atom values): 4874 Å² total; per-residue (Å²): 135,85,75,46,59,79,39,35,55,54,62,49,25,73,78,27,63,72,48,47,53,61,32,47,80,66,72,72,57,56,93,85,45,85,60,41,86,74,34,20,48,46,56,51,22,66,76,71,66,40,72,62,55,67,60,45,42,49,49,55,42,51,48,47,41,63,73,63,52,59,73,77,78,73,76,71,79,76,80,127

Sequence (80 aa):
MEVGERTRVWELIEACPEMEKFFAERNMYCRTCKGRENCTLRKVAYYYGLLPVEKWIEEVRNEFKRRCLKPKVVKAPSRG

Radius of gyration: 15.18 Å; Cα contacts (8 Å, |Δi|>4): 69; chains: 1; bounding box: 30×27×52 Å